Protein AF-A0A949Z3Q1-F1 (afdb_monomer)

Mean predicted aligned error: 8.94 Å

pLDDT: mean 74.35, std 9.0, range [41.5, 87.06]

Structure (mmCIF, N/CA/C/O backbone):
data_AF-A0A949Z3Q1-F1
#
_entry.id   AF-A0A949Z3Q1-F1
#
loop_
_atom_site.group_PDB
_atom_site.id
_atom_site.type_symbol
_atom_site.label_atom_id
_atom_site.label_alt_id
_atom_site.label_comp_id
_atom_site.label_asym_id
_atom_site.label_entity_id
_atom_site.label_seq_id
_atom_site.pdbx_PDB_ins_code
_atom_site.Cartn_x
_atom_site.Cartn_y
_atom_site.Cartn_z
_atom_site.occupancy
_atom_site.B_iso_or_equiv
_atom_site.auth_seq_id
_atom_site.auth_comp_id
_atom_site.auth_asym_id
_atom_site.auth_atom_id
_atom_site.pdbx_PDB_model_num
ATOM 1 N N . MET A 1 1 ? 12.821 -30.688 3.001 1.00 41.50 1 MET A N 1
ATOM 2 C CA . MET A 1 1 ? 11.401 -30.403 3.294 1.00 41.50 1 MET A CA 1
ATOM 3 C C . MET A 1 1 ? 10.890 -29.486 2.186 1.00 41.50 1 MET A C 1
ATOM 5 O O . MET A 1 1 ? 11.285 -28.329 2.157 1.00 41.50 1 MET 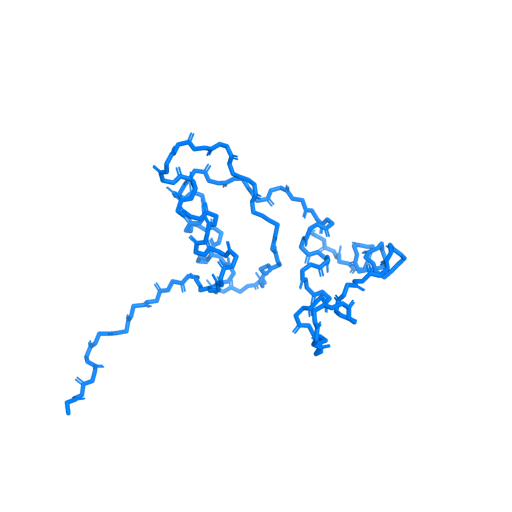A O 1
ATOM 9 N N . LEU A 1 2 ? 10.153 -30.012 1.198 1.00 56.62 2 LEU A N 1
ATOM 10 C CA . LEU A 1 2 ? 9.586 -29.182 0.124 1.00 56.62 2 LEU A CA 1
ATOM 11 C C . LEU A 1 2 ? 8.401 -28.383 0.688 1.00 56.62 2 LEU A C 1
ATOM 13 O O . LEU A 1 2 ? 7.472 -28.964 1.244 1.00 56.62 2 LEU A O 1
ATOM 17 N N . GLY A 1 3 ? 8.445 -27.055 0.568 1.00 53.69 3 GLY A N 1
ATOM 18 C CA . GLY A 1 3 ? 7.365 -26.164 0.990 1.00 53.69 3 GLY A CA 1
ATOM 19 C C . GLY A 1 3 ? 6.174 -26.258 0.039 1.00 53.69 3 GLY A C 1
ATOM 20 O O . GLY A 1 3 ? 6.128 -25.561 -0.965 1.00 53.69 3 GLY A O 1
ATOM 21 N N . ILE A 1 4 ? 5.210 -27.119 0.362 1.00 65.81 4 ILE A N 1
ATOM 22 C CA . ILE A 1 4 ? 4.002 -27.373 -0.445 1.00 65.81 4 ILE A CA 1
ATOM 23 C C . ILE A 1 4 ? 2.878 -26.338 -0.247 1.00 65.81 4 ILE A C 1
ATOM 25 O O . ILE A 1 4 ? 1.794 -26.497 -0.797 1.00 65.81 4 ILE A O 1
ATOM 29 N N . ALA A 1 5 ? 3.109 -25.270 0.523 1.00 60.78 5 ALA A N 1
ATOM 30 C CA . ALA A 1 5 ? 2.100 -24.250 0.795 1.00 60.78 5 ALA A CA 1
ATOM 31 C C . ALA A 1 5 ? 2.672 -22.842 0.597 1.00 60.78 5 ALA A C 1
ATOM 33 O O . ALA A 1 5 ? 3.361 -22.300 1.461 1.00 60.78 5 ALA A O 1
ATOM 34 N N . PHE A 1 6 ? 2.360 -22.238 -0.549 1.00 67.25 6 PHE A N 1
ATOM 35 C CA . PHE A 1 6 ? 2.605 -20.824 -0.801 1.00 67.25 6 PHE A CA 1
ATOM 36 C C . PHE A 1 6 ? 1.356 -20.029 -0.410 1.00 67.25 6 PHE A C 1
ATOM 38 O O . PHE A 1 6 ? 0.288 -20.205 -0.996 1.00 67.25 6 PHE A O 1
ATOM 45 N N . LYS A 1 7 ? 1.470 -19.166 0.604 1.00 67.31 7 LYS A N 1
ATOM 46 C CA . LYS A 1 7 ? 0.367 -18.299 1.027 1.00 67.31 7 LYS A CA 1
ATOM 47 C C . LYS A 1 7 ? 0.493 -16.958 0.316 1.00 67.31 7 LYS A C 1
ATOM 49 O O . LYS A 1 7 ? 1.323 -16.131 0.680 1.00 67.31 7 LYS A O 1
ATOM 54 N N . LEU A 1 8 ? -0.330 -16.769 -0.708 1.00 70.75 8 LEU A N 1
ATOM 55 C CA . LEU A 1 8 ? -0.346 -15.554 -1.510 1.00 70.75 8 LEU A CA 1
ATOM 56 C C . LEU A 1 8 ? -1.243 -14.493 -0.853 1.00 70.75 8 LEU A C 1
ATOM 58 O O . LEU A 1 8 ? -2.404 -14.750 -0.541 1.00 70.75 8 LEU A O 1
ATOM 62 N N . GLY A 1 9 ? -0.687 -13.308 -0.620 1.00 71.62 9 GLY A N 1
ATOM 63 C CA . GLY A 1 9 ? -1.380 -12.151 -0.056 1.00 71.62 9 GLY A CA 1
ATOM 64 C C . GLY A 1 9 ? -0.464 -10.922 -0.037 1.00 71.62 9 GLY A C 1
ATOM 65 O O . GLY A 1 9 ? 0.749 -11.068 -0.213 1.00 71.62 9 GLY A O 1
ATOM 66 N N . PRO A 1 10 ? -1.006 -9.706 0.151 1.00 73.06 10 PRO A N 1
ATOM 67 C CA . PRO A 1 10 ? -0.188 -8.499 0.182 1.00 73.06 10 PRO A CA 1
ATOM 68 C C . PRO A 1 10 ? 0.741 -8.496 1.406 1.00 73.06 10 PRO A C 1
ATOM 70 O O . PRO A 1 10 ? 0.302 -8.736 2.529 1.00 73.06 10 PRO A O 1
ATOM 73 N N . GLY A 1 11 ? 2.030 -8.225 1.184 1.00 73.81 11 GLY A N 1
ATOM 74 C CA . GLY A 1 11 ? 3.053 -8.156 2.232 1.00 73.81 11 GLY A CA 1
ATOM 75 C C . GLY A 1 11 ? 3.497 -6.729 2.579 1.00 73.81 11 GLY A C 1
ATOM 76 O O . GLY A 1 11 ? 3.027 -5.748 2.006 1.00 73.81 11 GLY A O 1
ATOM 77 N N . GLY A 1 12 ? 4.453 -6.619 3.508 1.00 77.62 12 GLY A N 1
ATOM 78 C CA . GLY A 1 12 ? 5.115 -5.364 3.889 1.00 77.62 12 GLY A CA 1
ATOM 79 C C . GLY A 1 12 ? 4.804 -4.909 5.318 1.00 77.62 12 GLY A C 1
ATOM 80 O O . GLY A 1 12 ? 3.694 -5.076 5.817 1.00 77.62 12 GLY A O 1
ATOM 81 N N . LYS A 1 13 ? 5.791 -4.303 5.996 1.00 75.56 13 LYS A N 1
ATOM 82 C CA . LYS A 1 13 ? 5.669 -3.893 7.411 1.00 75.56 13 LYS A CA 1
ATOM 83 C C . LYS A 1 13 ? 4.500 -2.928 7.652 1.00 75.56 13 LYS A C 1
ATOM 85 O O . LYS A 1 13 ? 3.806 -3.079 8.652 1.00 75.56 13 LYS A O 1
ATOM 90 N N . GLY A 1 14 ? 4.275 -1.970 6.746 1.00 76.38 14 GLY A N 1
ATOM 91 C CA . GLY A 1 14 ? 3.157 -1.020 6.837 1.00 76.38 14 GLY A CA 1
ATOM 92 C C . GLY A 1 14 ? 1.792 -1.679 6.616 1.00 76.38 14 GLY A C 1
ATOM 93 O O . GLY A 1 14 ? 0.864 -1.427 7.377 1.00 76.38 14 GLY A O 1
ATOM 94 N N . SER A 1 15 ? 1.696 -2.588 5.640 1.00 79.38 15 SER A N 1
ATOM 95 C CA . SER A 1 15 ? 0.487 -3.385 5.389 1.00 79.38 15 SER A CA 1
ATOM 96 C C . SER A 1 15 ? 0.122 -4.244 6.606 1.00 79.38 15 SER A C 1
ATOM 98 O O . SER A 1 15 ? -0.996 -4.158 7.109 1.00 79.38 15 SER A O 1
ATOM 100 N N . ASN A 1 16 ? 1.090 -4.977 7.167 1.00 80.75 16 ASN A N 1
ATOM 101 C CA . ASN A 1 16 ? 0.875 -5.824 8.344 1.00 80.75 16 ASN A CA 1
ATOM 102 C C . ASN A 1 16 ? 0.371 -5.028 9.560 1.00 80.75 16 ASN A C 1
ATOM 104 O O . ASN A 1 16 ? -0.548 -5.473 10.246 1.00 80.75 16 ASN A O 1
ATOM 108 N N . GLN A 1 17 ? 0.949 -3.850 9.815 1.00 76.81 17 GLN A N 1
ATOM 109 C CA . GLN A 1 17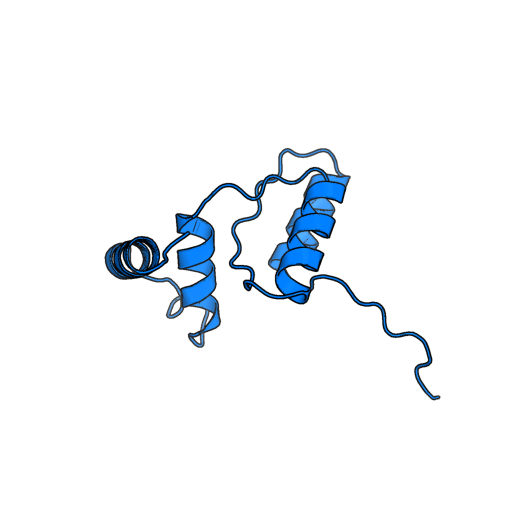 ? 0.521 -2.971 10.909 1.00 76.81 17 GLN A CA 1
ATOM 110 C C . GLN A 1 17 ? -0.895 -2.427 10.687 1.00 76.81 17 GLN A C 1
ATOM 112 O O . GLN A 1 17 ? -1.715 -2.468 11.602 1.00 76.81 17 GLN A O 1
ATOM 117 N N . ALA A 1 18 ? -1.206 -1.977 9.470 1.00 77.56 18 ALA A N 1
ATOM 118 C CA . ALA A 1 18 ? -2.523 -1.449 9.130 1.00 77.56 18 ALA A CA 1
ATOM 119 C C . ALA A 1 18 ? -3.623 -2.517 9.268 1.00 77.56 18 ALA A C 1
ATOM 121 O O . ALA A 1 18 ? -4.675 -2.258 9.847 1.00 77.56 18 ALA A O 1
ATOM 122 N N . VAL A 1 19 ? -3.348 -3.746 8.823 1.00 80.38 19 VAL A N 1
ATOM 123 C CA . VAL A 1 19 ? -4.253 -4.893 8.986 1.00 80.38 19 VAL A CA 1
ATOM 124 C C . VAL A 1 19 ? -4.460 -5.236 10.461 1.00 80.38 19 VAL A C 1
ATOM 126 O O . VAL A 1 19 ? -5.588 -5.495 10.876 1.00 80.38 19 VAL A O 1
ATOM 129 N N . ALA A 1 20 ? -3.395 -5.239 11.268 1.00 76.94 20 ALA A N 1
ATOM 130 C CA . ALA A 1 20 ? -3.505 -5.494 12.702 1.00 76.94 20 ALA A CA 1
ATOM 131 C C . ALA A 1 20 ? -4.383 -4.438 13.396 1.00 76.94 20 ALA A C 1
ATOM 133 O O . ALA A 1 20 ? -5.305 -4.802 14.122 1.00 76.94 20 ALA A O 1
ATOM 134 N N . ALA A 1 21 ? -4.167 -3.151 13.109 1.00 74.44 21 ALA A N 1
ATOM 135 C CA . ALA A 1 21 ? -4.983 -2.062 13.645 1.00 74.44 21 ALA A CA 1
ATOM 136 C C . ALA A 1 21 ? -6.459 -2.152 13.202 1.00 74.44 21 ALA A C 1
ATOM 138 O O . ALA A 1 21 ? -7.362 -1.964 14.018 1.00 74.44 21 ALA A O 1
ATOM 139 N N . ALA A 1 22 ? -6.722 -2.525 11.945 1.00 78.50 22 ALA A N 1
ATOM 140 C CA . ALA A 1 22 ? -8.083 -2.696 11.435 1.00 78.50 22 ALA A CA 1
ATOM 141 C C . ALA A 1 22 ? -8.814 -3.863 12.126 1.00 78.50 22 ALA A C 1
ATOM 143 O O . ALA A 1 22 ? -9.985 -3.756 12.494 1.00 78.50 22 ALA A O 1
ATOM 144 N N . ARG A 1 23 ? -8.108 -4.970 12.398 1.00 83.81 23 ARG A N 1
ATOM 145 C CA . ARG A 1 23 ? -8.647 -6.105 13.173 1.00 83.81 23 ARG A CA 1
ATOM 146 C C . ARG A 1 23 ? -8.997 -5.729 14.609 1.00 83.81 23 ARG A C 1
ATOM 148 O O . ARG A 1 23 ? -9.965 -6.260 15.147 1.00 83.81 23 ARG A O 1
ATOM 155 N N . LEU A 1 24 ? -8.265 -4.780 15.187 1.00 85.06 24 LEU A N 1
ATOM 156 C CA . LEU A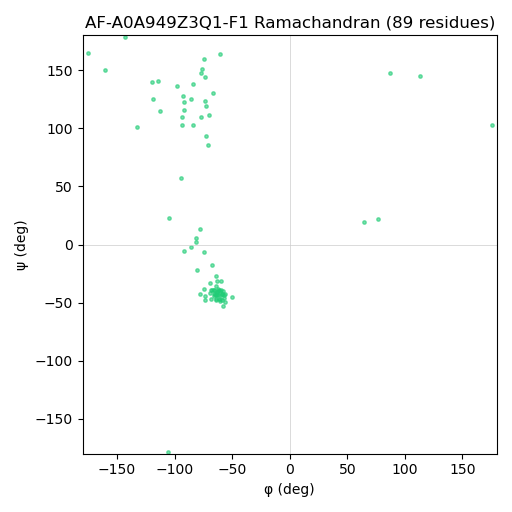 1 24 ? -8.559 -4.170 16.486 1.00 85.06 24 LEU A CA 1
ATOM 157 C C . LEU A 1 24 ? -9.684 -3.118 16.421 1.00 85.06 24 LEU A C 1
ATOM 159 O O . LEU A 1 24 ? -9.874 -2.376 17.378 1.00 85.06 24 LEU A O 1
ATOM 163 N N . LYS A 1 25 ? -10.444 -3.056 15.315 1.00 84.88 25 LYS A N 1
ATOM 164 C CA . LYS A 1 25 ? -11.599 -2.162 15.109 1.00 84.88 25 LYS A CA 1
ATOM 165 C C . LYS A 1 25 ? -11.261 -0.666 15.099 1.00 84.88 25 LYS A C 1
ATOM 167 O O . LYS A 1 25 ? -12.155 0.157 15.257 1.00 84.88 25 LYS A O 1
ATOM 172 N N . SER A 1 26 ? -9.995 -0.307 14.885 1.00 74.50 26 SER A N 1
ATOM 173 C CA . SER A 1 26 ? -9.603 1.090 14.675 1.00 74.50 26 SER A CA 1
ATOM 174 C C . SER A 1 26 ? -9.976 1.559 13.266 1.00 74.50 26 SER A C 1
ATOM 176 O O . SER A 1 26 ? -9.963 0.767 12.322 1.00 74.50 26 SER A O 1
ATOM 178 N N . GLU A 1 27 ? -10.252 2.854 13.098 1.00 78.50 27 GLU A N 1
ATOM 179 C CA . GLU A 1 27 ? -10.362 3.453 11.766 1.00 78.50 27 GLU A CA 1
ATOM 180 C C . GLU A 1 27 ? -8.966 3.515 11.133 1.00 78.50 27 GLU A C 1
ATOM 182 O O . GLU A 1 27 ? -8.088 4.253 11.582 1.00 78.50 27 GLU A O 1
ATOM 187 N N . VAL A 1 28 ? -8.742 2.712 10.091 1.00 74.56 28 VAL A N 1
ATOM 188 C CA . VAL A 1 28 ? -7.445 2.617 9.419 1.00 74.56 28 VAL A CA 1
ATOM 189 C C . VAL A 1 28 ? -7.574 3.044 7.970 1.00 74.56 28 VAL A C 1
ATOM 191 O O . VAL A 1 28 ? -8.323 2.463 7.183 1.00 74.56 28 VAL A O 1
ATOM 194 N N . ARG A 1 29 ? -6.748 4.017 7.590 1.00 77.75 29 ARG A N 1
ATOM 195 C CA . ARG A 1 29 ? -6.542 4.393 6.196 1.00 77.75 29 ARG A CA 1
ATOM 196 C C . ARG A 1 29 ? -5.121 4.036 5.787 1.00 77.75 29 ARG A C 1
ATOM 198 O O . ARG A 1 29 ? -4.163 4.610 6.303 1.00 77.75 29 ARG A O 1
ATOM 205 N N . LEU A 1 30 ? -4.989 3.094 4.855 1.00 75.31 30 LEU A N 1
ATOM 206 C CA . LEU A 1 30 ? -3.689 2.694 4.327 1.00 75.31 30 LEU A CA 1
ATOM 207 C C . LEU A 1 30 ? -3.351 3.509 3.085 1.00 75.31 30 LEU A C 1
ATOM 209 O O . LEU A 1 30 ? -4.046 3.490 2.075 1.00 75.31 30 LEU A O 1
ATOM 213 N N . ILE A 1 31 ? -2.219 4.183 3.178 1.00 75.12 31 ILE A N 1
ATOM 214 C CA . ILE A 1 31 ? -1.605 4.950 2.111 1.00 75.12 31 ILE A CA 1
ATOM 215 C C . ILE A 1 31 ? -0.586 4.038 1.399 1.00 75.12 31 ILE A C 1
ATOM 217 O O . ILE A 1 31 ? 0.432 3.674 1.983 1.00 75.12 31 ILE A O 1
ATOM 221 N N . THR A 1 32 ? -0.861 3.613 0.158 1.00 73.00 32 THR A N 1
ATOM 222 C CA . THR A 1 32 ? 0.032 2.703 -0.593 1.00 73.00 32 THR A CA 1
ATOM 223 C C . THR A 1 32 ? -0.209 2.730 -2.104 1.00 73.00 32 THR A C 1
ATOM 225 O O . THR A 1 32 ? -1.335 2.949 -2.536 1.00 73.00 32 THR A O 1
ATOM 228 N N . LYS A 1 33 ? 0.814 2.481 -2.932 1.00 74.06 33 LYS A N 1
ATOM 229 C CA . LYS A 1 33 ? 0.661 2.340 -4.391 1.00 74.06 33 LYS A CA 1
ATOM 230 C C . LYS A 1 33 ? 0.455 0.875 -4.760 1.00 74.06 33 LYS A C 1
ATOM 232 O O . LYS A 1 33 ? 1.271 0.031 -4.408 1.00 74.06 33 LYS A O 1
ATOM 237 N N . LEU A 1 34 ? -0.601 0.594 -5.518 1.00 76.81 34 LEU A N 1
ATOM 238 C CA . LEU A 1 34 ? -0.886 -0.733 -6.065 1.00 76.81 34 LEU A CA 1
ATOM 239 C C . LEU A 1 34 ? -0.791 -0.697 -7.590 1.00 76.81 34 LEU A C 1
ATOM 241 O O . 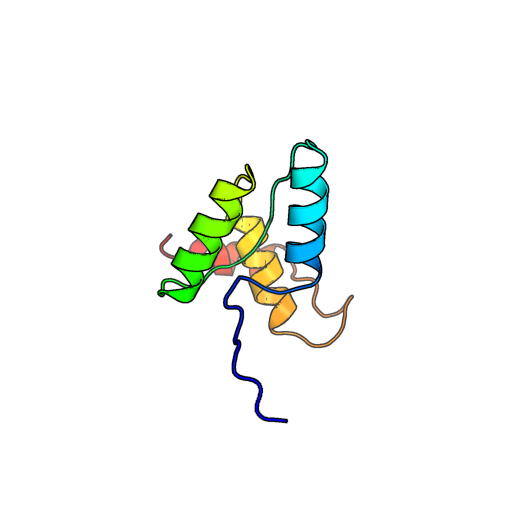LEU A 1 34 ? -1.240 0.268 -8.212 1.00 76.81 34 LEU A O 1
ATOM 245 N N . GLY A 1 35 ? -0.227 -1.751 -8.182 1.00 73.94 35 GLY A N 1
ATOM 246 C CA . GLY A 1 35 ? -0.176 -1.928 -9.633 1.00 73.94 35 GLY A CA 1
ATOM 247 C C . GLY A 1 35 ? -1.570 -1.986 -10.273 1.00 73.94 35 GLY A C 1
ATOM 248 O O . GLY A 1 35 ? -2.592 -2.182 -9.603 1.00 73.94 35 GLY A O 1
ATOM 249 N N . ARG A 1 36 ? -1.624 -1.806 -11.594 1.00 78.81 36 ARG A N 1
ATOM 250 C CA . ARG A 1 36 ? -2.812 -2.096 -12.418 1.00 78.81 36 ARG A CA 1
ATOM 251 C C . ARG A 1 36 ? -2.697 -3.500 -13.005 1.00 78.81 36 ARG A C 1
ATOM 253 O O . ARG A 1 36 ? -2.678 -3.685 -14.213 1.00 78.81 36 ARG A O 1
ATOM 260 N N . ASP A 1 37 ? -2.551 -4.471 -12.118 1.00 82.94 37 ASP A N 1
ATOM 261 C CA . ASP A 1 37 ? -2.356 -5.878 -12.443 1.00 82.94 37 ASP A CA 1
ATOM 262 C C . ASP A 1 37 ? -3.094 -6.761 -11.424 1.00 82.94 37 ASP A C 1
ATOM 264 O O . ASP A 1 37 ? -3.714 -6.269 -10.473 1.00 82.94 37 ASP A O 1
ATOM 268 N N . ALA A 1 38 ? -3.028 -8.078 -11.625 1.00 85.00 38 ALA A N 1
ATOM 269 C CA . ALA A 1 38 ? -3.700 -9.052 -10.771 1.00 85.00 38 ALA A CA 1
ATOM 270 C C . ALA A 1 38 ? -3.243 -8.991 -9.299 1.00 8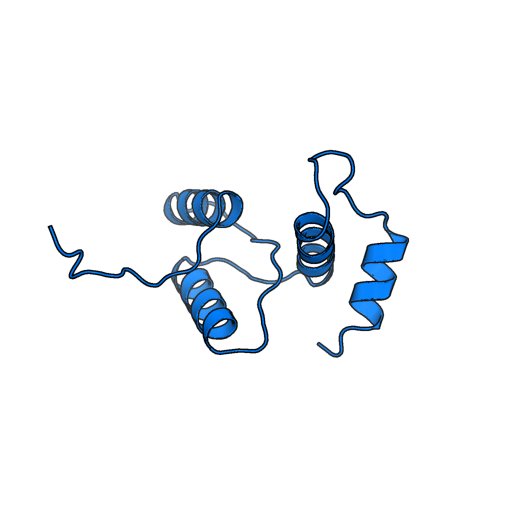5.00 38 ALA A C 1
ATOM 272 O O . ALA A 1 38 ? -4.049 -9.236 -8.399 1.00 85.00 38 ALA A O 1
ATOM 273 N N . PHE A 1 39 ? -1.985 -8.630 -9.026 1.00 82.12 39 PHE A N 1
ATOM 274 C CA . PHE A 1 39 ? -1.477 -8.489 -7.658 1.00 82.12 39 PHE A CA 1
ATOM 275 C C . PHE A 1 39 ? -2.013 -7.217 -6.995 1.00 82.12 39 PHE A C 1
ATOM 277 O O . PHE A 1 39 ? -2.377 -7.233 -5.817 1.00 82.12 39 PHE A O 1
ATOM 284 N N . GLY A 1 40 ? -2.119 -6.128 -7.758 1.00 83.00 40 GLY A N 1
ATOM 285 C CA . GLY A 1 40 ? -2.769 -4.896 -7.326 1.00 83.00 40 GLY A CA 1
ATOM 286 C C . GLY A 1 40 ? -4.244 -5.105 -6.984 1.00 83.00 40 GLY A C 1
ATOM 287 O O . GLY A 1 40 ? -4.680 -4.691 -5.911 1.00 83.00 40 GLY A O 1
ATOM 288 N N . GLU A 1 41 ? -4.998 -5.800 -7.841 1.00 84.88 41 GLU A N 1
ATOM 289 C CA . GLU A 1 41 ? -6.403 -6.149 -7.576 1.00 84.88 41 GLU A CA 1
ATOM 290 C C . GLU A 1 41 ? -6.561 -7.055 -6.350 1.00 84.88 41 GLU A C 1
ATOM 292 O O . GLU A 1 41 ? -7.404 -6.806 -5.484 1.00 84.88 41 GLU A O 1
ATOM 297 N N . MET A 1 42 ? -5.698 -8.063 -6.211 1.00 86.06 42 MET A N 1
ATOM 298 C CA . MET A 1 42 ? -5.672 -8.924 -5.029 1.00 86.06 42 MET A CA 1
ATOM 299 C C . MET A 1 42 ? -5.458 -8.121 -3.744 1.00 86.06 42 MET A C 1
ATOM 301 O O . MET A 1 42 ? -6.183 -8.313 -2.767 1.00 86.06 42 MET A O 1
ATOM 305 N N . ALA A 1 43 ? -4.497 -7.196 -3.743 1.00 83.88 43 ALA A N 1
ATOM 306 C CA . ALA A 1 43 ? -4.236 -6.336 -2.599 1.00 83.88 43 ALA A CA 1
ATOM 307 C C . ALA A 1 43 ? -5.431 -5.413 -2.295 1.00 83.88 43 ALA A C 1
ATOM 309 O O . ALA A 1 43 ? -5.829 -5.309 -1.134 1.00 83.88 43 ALA A O 1
ATOM 310 N N . ARG A 1 44 ? -6.058 -4.801 -3.316 1.00 85.38 44 ARG A N 1
ATOM 311 C CA . ARG A 1 44 ? -7.270 -3.969 -3.147 1.00 85.38 44 ARG A CA 1
ATOM 312 C C . ARG A 1 44 ? -8.390 -4.750 -2.468 1.00 85.38 44 ARG A C 1
ATOM 314 O O . ARG A 1 44 ? -8.971 -4.272 -1.493 1.00 85.38 44 ARG A O 1
ATOM 321 N N . ASN A 1 45 ? -8.672 -5.951 -2.964 1.00 87.06 45 ASN A N 1
ATOM 322 C CA . ASN A 1 45 ? -9.728 -6.806 -2.430 1.00 87.06 45 ASN A CA 1
ATOM 323 C C . ASN A 1 45 ? -9.424 -7.251 -0.999 1.00 87.06 45 ASN A C 1
ATOM 325 O O . ASN A 1 45 ? -10.301 -7.178 -0.139 1.00 87.06 45 ASN A O 1
ATOM 329 N N . PHE A 1 46 ? -8.176 -7.624 -0.714 1.00 86.06 46 PHE A N 1
ATOM 330 C CA . PHE A 1 46 ? -7.749 -7.977 0.635 1.00 86.06 46 PHE A CA 1
ATOM 331 C C . PHE A 1 46 ? -7.950 -6.821 1.629 1.00 86.06 46 PHE A C 1
ATOM 333 O O . PHE A 1 46 ? -8.537 -7.028 2.689 1.00 86.06 46 PHE A O 1
ATOM 340 N N . TYR A 1 47 ? -7.526 -5.596 1.298 1.00 84.50 47 TYR A N 1
ATOM 341 C CA . TYR A 1 47 ? -7.684 -4.451 2.205 1.00 84.50 47 TYR A CA 1
ATOM 342 C C . TYR A 1 47 ? -9.153 -4.079 2.436 1.00 84.50 47 TYR A C 1
ATOM 344 O O . TYR A 1 47 ? -9.539 -3.815 3.575 1.00 84.50 47 TYR A O 1
ATOM 352 N N . ARG A 1 48 ? -9.996 -4.149 1.396 1.00 84.56 48 ARG A N 1
ATOM 353 C CA . ARG A 1 48 ? -11.452 -3.971 1.536 1.00 84.56 48 ARG A CA 1
ATOM 354 C C . ARG A 1 48 ? -12.062 -4.999 2.491 1.00 84.56 48 ARG A C 1
ATOM 356 O O . ARG A 1 48 ? -12.861 -4.629 3.343 1.00 84.56 48 ARG A O 1
ATOM 363 N N . GLN A 1 49 ? -11.645 -6.265 2.409 1.00 86.75 49 GLN A N 1
ATOM 364 C CA . GLN A 1 49 ? -12.095 -7.319 3.332 1.00 86.75 49 GLN A CA 1
ATOM 365 C C . GLN A 1 49 ? -11.660 -7.078 4.785 1.00 86.75 49 GLN A C 1
ATOM 367 O O . GLN A 1 49 ? -12.337 -7.533 5.702 1.00 86.75 49 GLN A O 1
ATOM 372 N N . GLN A 1 50 ? -10.553 -6.366 5.017 1.00 82.25 50 GLN A N 1
ATOM 373 C CA . GLN A 1 50 ? -10.142 -5.953 6.365 1.00 82.25 50 GLN A CA 1
ATOM 374 C C . GLN A 1 50 ? -10.873 -4.686 6.855 1.00 82.25 50 GLN A C 1
ATOM 376 O O . GLN A 1 50 ? -10.588 -4.223 7.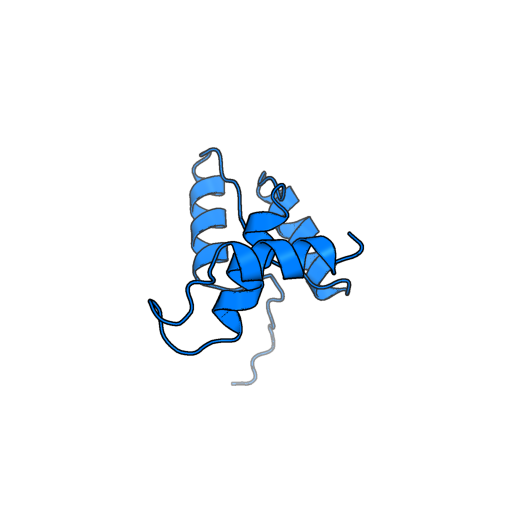955 1.00 82.25 50 GLN A O 1
ATOM 381 N N . GLY A 1 51 ? -11.802 -4.119 6.073 1.00 80.94 51 GLY A N 1
ATOM 382 C CA . GLY A 1 51 ? -12.538 -2.900 6.429 1.00 80.94 51 GLY A CA 1
ATOM 383 C C . GLY A 1 51 ? -11.729 -1.611 6.262 1.00 80.94 51 GLY A C 1
ATOM 384 O O . GLY A 1 51 ? -12.028 -0.612 6.907 1.00 80.94 51 GLY A O 1
ATOM 385 N N . MET A 1 52 ? -10.686 -1.626 5.428 1.00 79.94 52 MET A N 1
ATOM 386 C CA . MET A 1 52 ? -9.783 -0.488 5.244 1.00 79.94 52 MET A CA 1
ATOM 387 C C . MET A 1 52 ? -10.150 0.325 3.997 1.00 79.94 52 MET A C 1
ATOM 389 O O . MET A 1 52 ? -10.380 -0.237 2.923 1.00 79.94 52 MET A O 1
ATOM 393 N N . SER A 1 53 ? -10.134 1.658 4.116 1.00 73.06 53 SER A N 1
ATOM 394 C CA . SER A 1 53 ? -10.278 2.571 2.972 1.00 73.06 53 SER A CA 1
ATOM 395 C C . SER A 1 53 ? -8.931 2.795 2.272 1.00 73.06 53 SER A C 1
ATOM 397 O O . SER A 1 53 ? -7.899 2.979 2.924 1.00 73.06 53 SER A O 1
ATOM 399 N N . LEU A 1 54 ? -8.957 2.800 0.933 1.00 68.12 54 LEU A N 1
ATOM 400 C CA . LEU A 1 54 ? -7.797 3.020 0.052 1.00 68.12 54 LEU A CA 1
ATOM 401 C C . LEU A 1 54 ? -7.779 4.419 -0.582 1.00 68.12 54 LEU A C 1
ATOM 403 O O . LEU A 1 54 ? -7.162 4.649 -1.620 1.00 68.12 54 LEU A O 1
ATOM 407 N N . GLU A 1 55 ? -8.453 5.375 0.040 1.00 63.06 55 GLU A N 1
ATOM 408 C CA . GLU A 1 55 ? -8.508 6.746 -0.447 1.00 63.06 55 GLU A CA 1
ATOM 409 C C . GLU A 1 55 ? -7.282 7.530 0.015 1.00 63.06 55 GLU A C 1
ATOM 411 O O . GLU A 1 55 ? -7.224 7.936 1.175 1.00 63.06 55 GLU A O 1
ATOM 416 N N . ARG A 1 56 ? -6.304 7.741 -0.877 1.00 62.06 56 ARG A N 1
ATOM 417 C CA . ARG A 1 56 ? -5.473 8.964 -0.953 1.00 62.06 56 ARG A CA 1
ATOM 418 C C . ARG A 1 56 ? -4.383 8.818 -2.021 1.00 62.06 56 ARG A C 1
ATOM 420 O O . ARG A 1 56 ? -3.325 8.246 -1.769 1.00 62.06 56 ARG A O 1
ATOM 427 N N . VAL A 1 57 ? -4.617 9.446 -3.172 1.00 57.50 57 VAL A N 1
ATOM 428 C CA . VAL A 1 57 ? -3.696 9.558 -4.322 1.00 57.50 57 VAL A CA 1
ATOM 429 C C . VAL A 1 57 ? -2.287 10.036 -3.916 1.00 57.50 57 VAL A C 1
ATOM 431 O O . VAL A 1 57 ? -1.289 9.416 -4.281 1.00 57.50 57 VAL A O 1
ATOM 434 N N . TYR A 1 58 ? -2.204 11.062 -3.062 1.00 57.06 58 TYR A N 1
ATOM 435 C CA . TYR A 1 58 ? -0.943 11.590 -2.516 1.00 57.06 58 TYR A CA 1
ATOM 436 C C . TYR A 1 58 ? -0.165 10.577 -1.687 1.00 57.06 58 TYR A C 1
ATOM 438 O O . TYR A 1 58 ? 1.057 10.496 -1.767 1.00 57.06 58 TYR A O 1
ATOM 446 N N . GLY A 1 59 ? -0.877 9.773 -0.905 1.00 65.75 59 GLY A N 1
ATOM 447 C CA . GLY A 1 59 ? -0.250 8.742 -0.110 1.00 65.75 59 GLY A CA 1
ATOM 448 C C . GLY A 1 59 ? 0.419 7.681 -0.983 1.00 65.75 59 GLY A C 1
ATOM 449 O O . GLY A 1 59 ? 1.569 7.305 -0.752 1.00 65.75 59 GLY A O 1
ATOM 450 N N . CYS A 1 60 ? -0.303 7.205 -1.997 1.00 65.88 60 CYS A N 1
ATOM 451 C CA . CYS A 1 60 ? 0.224 6.256 -2.968 1.00 65.88 60 CYS A CA 1
ATOM 452 C C . CYS A 1 60 ? 1.477 6.817 -3.657 1.00 65.88 60 CYS A C 1
ATOM 454 O O . CYS A 1 60 ? 2.465 6.103 -3.815 1.00 65.88 60 CYS A O 1
ATOM 456 N N . ALA A 1 61 ? 1.447 8.093 -4.043 1.00 65.12 61 ALA A N 1
ATOM 457 C CA . ALA A 1 61 ? 2.570 8.763 -4.685 1.00 65.12 61 ALA A CA 1
ATOM 458 C C . ALA A 1 61 ? 3.796 8.864 -3.758 1.00 65.12 61 ALA A C 1
ATOM 460 O O . ALA A 1 61 ? 4.877 8.435 -4.156 1.00 65.12 61 ALA A O 1
ATOM 461 N N . VAL A 1 62 ? 3.624 9.308 -2.505 1.00 72.00 62 VAL A N 1
ATOM 462 C CA . VAL A 1 62 ? 4.713 9.381 -1.511 1.00 72.00 62 VAL A CA 1
ATOM 463 C C . VAL A 1 62 ? 5.342 8.007 -1.281 1.00 72.00 62 VAL A C 1
ATOM 465 O O . VAL A 1 62 ? 6.547 7.844 -1.449 1.00 72.00 62 VAL A O 1
ATOM 468 N N . ALA A 1 63 ? 4.523 6.996 -0.972 1.00 70.12 63 ALA A N 1
ATOM 469 C CA . ALA A 1 63 ? 5.004 5.637 -0.734 1.00 70.12 63 ALA A CA 1
ATOM 470 C C . ALA A 1 63 ? 5.705 5.053 -1.971 1.00 70.12 63 ALA A C 1
ATOM 472 O O . ALA A 1 63 ? 6.737 4.399 -1.845 1.00 70.12 63 ALA A O 1
ATOM 473 N N . GLY A 1 64 ? 5.160 5.313 -3.164 1.00 69.50 64 GLY A N 1
ATOM 474 C CA . GLY A 1 64 ? 5.732 4.884 -4.435 1.00 69.50 64 GLY A CA 1
ATOM 475 C C . GLY A 1 64 ? 7.109 5.484 -4.707 1.00 69.50 64 GLY A C 1
ATOM 476 O O . GLY A 1 64 ? 7.969 4.773 -5.214 1.00 69.50 64 GLY A O 1
ATOM 477 N N . ILE A 1 65 ? 7.342 6.748 -4.347 1.00 71.38 65 ILE A N 1
ATOM 478 C CA . ILE A 1 65 ? 8.665 7.370 -4.475 1.00 71.38 65 ILE A CA 1
ATOM 479 C C . ILE A 1 65 ? 9.606 6.821 -3.396 1.00 71.38 65 ILE A C 1
ATOM 481 O O . ILE A 1 65 ? 10.730 6.428 -3.709 1.00 71.38 65 ILE A O 1
ATOM 485 N N . SER A 1 66 ? 9.144 6.697 -2.150 1.00 76.44 66 SER A N 1
ATOM 486 C CA . SER A 1 66 ? 9.988 6.235 -1.044 1.00 76.44 66 SER A CA 1
ATOM 487 C C . SER A 1 66 ? 10.564 4.835 -1.253 1.00 76.44 66 SER A C 1
ATOM 489 O O . SER A 1 66 ? 11.735 4.612 -0.968 1.00 76.44 66 SER A O 1
ATOM 491 N N . VAL A 1 67 ? 9.795 3.893 -1.809 1.00 74.69 67 VAL A N 1
ATOM 492 C CA . VAL A 1 67 ? 10.287 2.519 -2.045 1.00 74.69 67 VAL A CA 1
ATOM 493 C C . V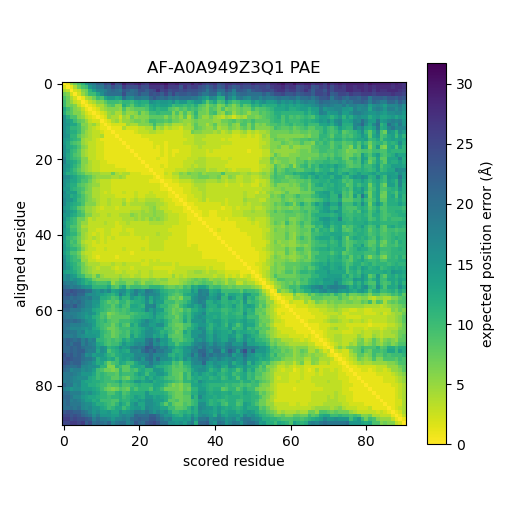AL A 1 67 ? 11.267 2.393 -3.217 1.00 74.69 67 VAL A C 1
ATOM 495 O O . VAL A 1 67 ? 11.835 1.323 -3.415 1.00 74.69 67 VAL A O 1
ATOM 498 N N . THR A 1 68 ? 11.485 3.462 -3.989 1.00 77.81 68 THR A N 1
ATOM 499 C CA . THR A 1 68 ? 12.488 3.496 -5.071 1.00 77.81 68 THR A CA 1
ATOM 500 C C . THR A 1 68 ? 13.847 4.019 -4.611 1.00 77.81 68 THR A C 1
ATOM 502 O O . THR A 1 68 ? 14.802 4.000 -5.386 1.00 77.81 68 THR A O 1
ATOM 505 N N . ARG A 1 69 ? 13.953 4.487 -3.358 1.00 77.44 69 ARG A N 1
ATOM 506 C CA . ARG A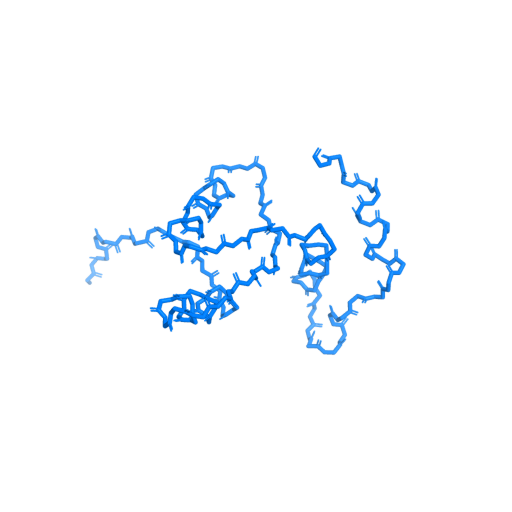 1 69 ? 15.147 5.144 -2.815 1.00 77.44 69 ARG A CA 1
ATOM 507 C C . ARG A 1 69 ? 15.699 4.378 -1.609 1.00 77.44 69 ARG A C 1
ATOM 509 O O . ARG A 1 69 ? 14.925 3.930 -0.763 1.00 77.44 69 ARG A O 1
ATOM 516 N N . PRO A 1 70 ? 17.027 4.241 -1.482 1.00 74.19 70 PRO A N 1
ATOM 517 C CA . PRO A 1 70 ? 17.636 3.697 -0.276 1.00 74.19 70 PRO A CA 1
ATOM 518 C C . PRO A 1 70 ? 17.581 4.701 0.891 1.00 74.19 70 PRO A C 1
ATOM 520 O O . PRO A 1 70 ? 17.786 5.899 0.710 1.00 74.19 70 PRO A O 1
ATOM 523 N N . GLY A 1 71 ? 17.381 4.187 2.111 1.00 69.94 71 GLY A N 1
ATOM 524 C CA . GLY A 1 71 ? 17.474 4.951 3.365 1.00 69.94 71 GLY A CA 1
ATOM 525 C C . GLY A 1 71 ? 16.181 5.660 3.788 1.00 69.94 71 GLY A C 1
ATOM 526 O O . GLY A 1 71 ? 15.394 6.094 2.963 1.00 69.94 71 GLY A O 1
ATOM 527 N N . THR A 1 72 ? 15.940 5.795 5.095 1.00 66.12 72 THR A N 1
ATOM 528 C CA . THR A 1 72 ? 14.650 6.263 5.649 1.00 66.12 72 THR A CA 1
ATOM 529 C C . THR A 1 72 ? 14.407 7.765 5.474 1.00 66.12 72 THR A C 1
ATOM 531 O O . THR A 1 72 ? 13.336 8.156 5.029 1.00 66.12 72 THR A O 1
ATOM 534 N N . ALA A 1 73 ? 15.389 8.612 5.800 1.00 64.50 73 ALA A N 1
ATOM 535 C CA . ALA A 1 73 ? 15.277 10.063 5.605 1.00 64.50 73 ALA A CA 1
ATOM 536 C C . ALA A 1 73 ? 15.487 10.485 4.132 1.00 64.50 73 ALA A C 1
ATOM 538 O O . ALA A 1 73 ? 14.676 11.260 3.632 1.00 64.50 73 ALA A O 1
ATOM 539 N N . PRO A 1 74 ? 16.469 9.933 3.386 1.00 69.56 74 PRO A N 1
ATOM 540 C CA . PRO A 1 74 ? 16.648 10.249 1.962 1.00 69.56 74 PRO A CA 1
ATOM 541 C C . PRO A 1 74 ? 15.520 9.741 1.049 1.00 69.56 74 PRO A C 1
ATOM 543 O O . PRO A 1 74 ? 15.390 10.201 -0.084 1.00 69.56 74 PRO A O 1
ATOM 546 N N . SER A 1 75 ? 14.699 8.792 1.517 1.00 72.06 75 SER A N 1
ATOM 547 C CA . SER A 1 75 ? 13.531 8.304 0.773 1.00 72.06 75 SER A CA 1
ATOM 548 C C . SER A 1 75 ? 12.269 9.137 0.982 1.00 72.06 75 SER A C 1
ATOM 550 O O . SER A 1 75 ? 11.256 8.837 0.349 1.00 72.06 75 SER A O 1
ATOM 552 N N . MET A 1 76 ? 12.287 10.181 1.818 1.00 78.69 76 MET A N 1
ATOM 553 C CA . MET A 1 76 ? 11.154 11.102 1.904 1.00 78.69 76 MET A CA 1
ATOM 554 C C . MET A 1 76 ? 11.106 11.991 0.652 1.00 78.69 76 MET A C 1
ATOM 556 O O . MET A 1 76 ? 12.061 12.722 0.395 1.00 78.69 76 MET A O 1
ATOM 560 N N . PRO A 1 77 ? 10.025 11.938 -0.143 1.00 79.00 77 PRO A N 1
ATOM 561 C CA . PRO A 1 77 ? 9.879 12.800 -1.304 1.00 79.00 77 PRO A CA 1
ATOM 562 C C . PRO A 1 77 ? 9.475 14.221 -0.907 1.00 79.00 77 PRO A C 1
ATOM 564 O O . PRO A 1 77 ? 8.717 14.420 0.047 1.00 79.00 77 PRO A O 1
ATOM 567 N N . ALA A 1 78 ? 9.937 15.198 -1.683 1.00 85.94 78 ALA A N 1
ATOM 568 C CA . ALA A 1 78 ? 9.462 16.574 -1.594 1.00 85.94 78 ALA A CA 1
ATOM 569 C C . ALA A 1 78 ? 8.057 16.711 -2.205 1.00 85.94 78 ALA A C 1
ATOM 571 O O . ALA A 1 78 ? 7.619 15.878 -3.004 1.00 85.94 78 ALA A O 1
ATOM 572 N N . ARG A 1 79 ? 7.331 17.771 -1.830 1.00 78.44 79 ARG A N 1
ATOM 573 C CA . ARG A 1 79 ? 5.944 18.003 -2.269 1.00 78.44 79 ARG A CA 1
ATOM 574 C C . ARG A 1 79 ? 5.828 18.035 -3.792 1.00 78.44 79 ARG A C 1
ATOM 576 O O . ARG A 1 79 ? 4.930 17.411 -4.347 1.00 78.44 79 ARG A O 1
ATOM 583 N N . GLU A 1 80 ? 6.772 18.691 -4.448 1.00 86.44 80 GLU A N 1
ATOM 584 C CA . GLU A 1 80 ? 6.807 18.903 -5.892 1.00 86.44 80 GLU A CA 1
ATOM 585 C C . GLU A 1 80 ? 6.945 17.573 -6.649 1.00 86.44 80 GLU A C 1
ATOM 587 O O . GLU A 1 80 ? 6.326 17.370 -7.692 1.00 86.44 80 GLU A O 1
ATOM 592 N N . GLU A 1 81 ? 7.706 16.627 -6.091 1.00 81.38 81 GLU A N 1
ATOM 593 C CA . GLU A 1 81 ? 7.883 15.285 -6.656 1.00 81.38 81 GLU A CA 1
ATOM 594 C C . GLU A 1 81 ? 6.585 14.474 -6.580 1.00 81.38 81 GLU A C 1
ATOM 596 O O . GLU A 1 81 ? 6.231 13.736 -7.504 1.00 81.38 81 GLU A O 1
ATOM 601 N N . VAL A 1 82 ? 5.860 14.629 -5.471 1.00 79.50 82 VAL A N 1
ATOM 602 C CA . VAL A 1 82 ? 4.567 13.981 -5.254 1.00 79.50 82 VAL A CA 1
ATOM 603 C C . VAL A 1 82 ? 3.522 14.568 -6.201 1.00 79.50 82 VAL A C 1
ATOM 605 O O . VAL A 1 82 ? 2.825 13.804 -6.864 1.00 79.50 82 VAL A O 1
ATOM 608 N N . ASP A 1 83 ? 3.451 15.895 -6.317 1.00 79.44 83 ASP A N 1
ATOM 609 C CA . ASP A 1 83 ? 2.535 16.597 -7.222 1.00 79.44 83 ASP A CA 1
ATOM 610 C C . ASP A 1 83 ? 2.780 16.210 -8.690 1.00 79.44 83 ASP A C 1
ATOM 612 O O . ASP A 1 83 ? 1.835 15.885 -9.412 1.00 79.44 83 ASP A O 1
ATOM 616 N N . ALA A 1 84 ? 4.044 16.137 -9.123 1.00 80.69 84 ALA A N 1
ATOM 617 C CA . ALA A 1 84 ? 4.408 15.705 -10.474 1.00 80.69 84 ALA A CA 1
ATOM 618 C C . ALA A 1 84 ? 4.000 14.246 -10.760 1.00 80.69 84 ALA A C 1
ATOM 620 O O . ALA A 1 84 ? 3.483 13.923 -11.837 1.0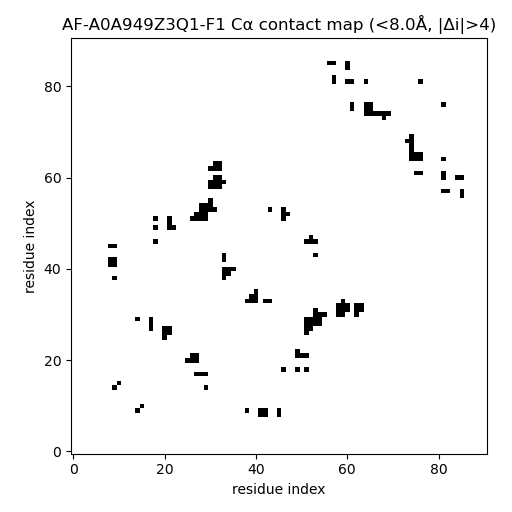0 80.69 84 ALA A O 1
ATOM 621 N N . LEU A 1 85 ? 4.188 13.345 -9.790 1.00 75.56 85 LEU A N 1
ATOM 622 C CA . LEU A 1 85 ? 3.761 11.952 -9.922 1.00 75.56 85 LEU A CA 1
ATOM 623 C C . LEU A 1 85 ? 2.229 11.821 -9.948 1.00 75.56 85 LEU A C 1
ATOM 625 O O . LEU A 1 85 ? 1.692 11.017 -10.708 1.00 75.56 85 LEU A O 1
ATOM 629 N N . VAL A 1 86 ? 1.517 12.611 -9.142 1.00 73.56 86 VAL A N 1
ATOM 630 C CA . VAL A 1 86 ? 0.048 12.635 -9.117 1.00 73.56 86 VAL A CA 1
ATOM 631 C C . VAL A 1 86 ? -0.522 13.172 -10.430 1.00 73.56 86 VAL A C 1
ATOM 633 O O . VAL A 1 86 ? -1.465 12.576 -10.947 1.00 73.56 86 VAL A O 1
ATOM 636 N N . ALA A 1 87 ? 0.065 14.235 -10.984 1.00 77.12 87 ALA A N 1
ATOM 637 C CA . ALA A 1 87 ? -0.356 14.845 -12.244 1.00 77.12 87 ALA A CA 1
ATOM 638 C C . ALA A 1 87 ? -0.067 13.964 -13.475 1.00 77.12 87 ALA A C 1
ATOM 640 O O . ALA A 1 87 ? -0.827 13.977 -14.441 1.00 77.12 87 ALA A O 1
ATOM 641 N N . SER A 1 88 ? 1.019 13.182 -13.449 1.00 72.88 88 SER A N 1
ATOM 642 C CA . SER A 1 88 ? 1.378 12.256 -14.540 1.00 72.88 88 SER A CA 1
ATOM 643 C C . SER A 1 88 ? 0.608 10.932 -14.500 1.00 72.88 88 SER A C 1
ATOM 645 O O . SER A 1 88 ? 0.471 10.252 -15.522 1.00 72.88 88 SER A O 1
ATOM 647 N N . ALA A 1 89 ? 0.076 10.555 -13.339 1.00 62.00 89 ALA A N 1
ATOM 648 C CA . ALA A 1 89 ? -0.757 9.377 -13.197 1.00 62.00 89 ALA A CA 1
ATOM 649 C C . ALA A 1 89 ? -2.170 9.654 -13.741 1.00 62.00 89 ALA A C 1
ATOM 651 O O . ALA A 1 89 ? -2.969 10.366 -13.143 1.00 62.00 89 ALA A O 1
ATOM 652 N N . LYS A 1 90 ? -2.507 9.040 -14.881 1.00 51.47 90 LYS A N 1
ATOM 653 C CA . LYS A 1 90 ? -3.898 8.925 -15.346 1.00 51.47 90 LYS A CA 1
ATOM 654 C C . LYS A 1 90 ? -4.621 7.939 -14.430 1.00 51.47 90 LYS A C 1
ATOM 656 O O . LYS A 1 90 ? -4.558 6.750 -14.736 1.00 51.47 90 LYS A O 1
ATOM 661 N N . TRP A 1 91 ? -5.166 8.384 -13.296 1.00 52.81 91 TRP A N 1
ATOM 662 C CA . TRP A 1 91 ? -5.883 7.554 -12.307 1.00 52.81 91 TRP A CA 1
ATOM 663 C C . TRP A 1 91 ? -7.123 6.866 -12.872 1.00 52.81 91 TRP A C 1
ATOM 665 O O . TRP A 1 91 ? -7.718 7.412 -13.821 1.00 52.81 91 TRP A O 1
#

Sequence (91 aa):
MLGIAFKLGPGGKGSNQAVAAARLKSEVRLITKLGRDAFGEMARNFYRQQGMSLERVYGCAVAGISVTRPGTAPSMPAREEVDALVASAKW

Solvent-accessible surface area (backbone atoms only — not comparable to full-atom values): 5567 Å² total; per-residue (Å²): 133,84,82,88,73,86,86,86,71,80,73,55,77,67,52,55,51,47,52,52,44,24,74,71,71,45,95,38,74,58,61,56,64,66,60,99,47,73,67,23,51,50,37,54,53,52,40,49,76,54,72,36,49,76,86,44,71,68,37,14,33,40,45,52,52,23,76,76,39,78,60,80,73,78,16,60,68,55,72,67,59,34,52,54,49,52,71,68,49,86,125

Nearest PDB structures (foldseek):
  7cf8-assembly1_A  TM=9.724E-01  e=1.382E-01  Mycobacterium marinum M
  3go6-assembly1_A  TM=8.770E-01  e=1.142E-01  Mycobacterium tuberculosis
  7fca-assembly1_B  TM=9.679E-01  e=1.673E-01  Mycobacterium marinum M
  7fca-assembly1_A  TM=9.709E-01  e=2.782E-01  Mycobacterium marinum M
  1tz6-assembly1_A  TM=9.508E-01  e=5.965E-01  Salmonella enterica subsp. enterica serovar Typhimurium str. LT2

Radius of gyration: 14.93 Å; Cα contacts (8 Å, |Δi|>4): 90; chains: 1; bounding box: 30×49×32 Å

Secondary structure (DSSP, 8-state):
------------HHHHHHHHHHHTT---B------SSHHHHHHHHHHHHTT-B---HHHHHHHHHHTTSSSTTTTPPPHHHHHHHHHH---

Foldseek 3Di:
DDDPDDDDADDDPQLVVQLVCLQVVDQGEDQAAADPDPRSVRHVVVCVVSVYDPDDLLSHLQRVQLVVDPDDVVSGDDPVSSVVSSVPDPD